Protein AF-A0A165D3A9-F1 (afdb_monomer_lite)

Organism: NCBI:txid1314785

Sequence (137 aa):
MSSSLLVLYESLFPLHVAQFFVRYATKKEYVGEQRYEIMRHPNVGRRLQHANGFLQAHDTIEQSFAACQHAMEVLMKISPNLYAEASKEEDLCVWTRKETDFAKTLRISERKTLEARVRGLFPRELRIPTDTQSRDG

Radius of gyration: 31.9 Å; chains: 1; bounding box: 77×73×49 Å

Structure (mmCIF, N/CA/C/O backbone):
data_AF-A0A165D3A9-F1
#
_entry.id   AF-A0A165D3A9-F1
#
loop_
_atom_site.group_PDB
_atom_site.id
_atom_site.type_symbol
_atom_site.label_atom_id
_atom_site.label_alt_id
_atom_site.label_comp_id
_atom_site.label_asym_id
_atom_site.label_entity_id
_atom_site.label_seq_id
_atom_site.pdbx_PDB_ins_code
_atom_site.Cartn_x
_atom_site.Cartn_y
_atom_site.Cartn_z
_atom_site.occupancy
_atom_site.B_iso_or_equiv
_atom_site.auth_seq_id
_atom_site.auth_comp_id
_atom_site.auth_asym_id
_atom_site.auth_atom_id
_atom_site.pdbx_PDB_model_num
ATOM 1 N N . MET A 1 1 ? 20.901 63.108 -0.842 1.00 39.66 1 MET A N 1
ATOM 2 C CA . MET A 1 1 ? 22.146 63.670 -0.285 1.00 39.66 1 MET A CA 1
ATOM 3 C C . MET A 1 1 ? 22.318 63.103 1.115 1.00 39.66 1 MET A C 1
ATOM 5 O O . MET A 1 1 ? 21.429 63.335 1.918 1.00 39.66 1 MET A O 1
ATOM 9 N N . SER A 1 2 ? 23.394 62.320 1.307 1.00 40.16 2 SER A N 1
ATOM 10 C CA . SER A 1 2 ? 24.091 61.964 2.571 1.00 40.16 2 SER A CA 1
ATOM 11 C C . SER A 1 2 ? 23.237 61.460 3.749 1.00 40.16 2 SER A C 1
ATOM 13 O O . SER A 1 2 ? 22.482 62.226 4.328 1.00 40.16 2 SER A O 1
ATOM 15 N N . SER A 1 3 ? 23.258 60.182 4.147 1.00 48.22 3 SER A N 1
ATOM 16 C CA . SER A 1 3 ? 24.390 59.390 4.680 1.00 48.22 3 SER A CA 1
ATOM 17 C C . SER A 1 3 ? 25.158 60.103 5.789 1.00 48.22 3 SER A C 1
ATOM 19 O O . SER A 1 3 ? 25.966 60.971 5.479 1.00 48.22 3 SER A O 1
ATOM 21 N N . SER A 1 4 ? 25.001 59.660 7.039 1.00 43.84 4 SER A N 1
ATOM 22 C CA . SER A 1 4 ? 26.030 59.841 8.069 1.00 43.84 4 SER A CA 1
ATOM 23 C C . SER A 1 4 ? 25.725 59.031 9.336 1.00 43.84 4 SER A C 1
ATOM 25 O O . SER A 1 4 ? 24.819 59.384 10.082 1.00 43.84 4 SER A O 1
ATOM 27 N N . LEU A 1 5 ? 26.592 58.037 9.580 1.00 43.81 5 LEU A N 1
ATOM 28 C CA . LEU A 1 5 ? 27.121 57.659 10.899 1.00 43.81 5 LEU A CA 1
ATOM 29 C C . LEU A 1 5 ? 26.161 56.834 11.787 1.00 43.81 5 LEU A C 1
ATOM 31 O O . LEU A 1 5 ? 25.294 57.375 12.453 1.00 43.81 5 LEU A O 1
ATOM 35 N N . LEU A 1 6 ? 26.215 55.496 11.826 1.00 45.00 6 LEU A N 1
ATOM 36 C CA . LEU A 1 6 ? 27.319 54.701 12.390 1.00 45.00 6 LEU A CA 1
ATOM 37 C C . LEU A 1 6 ? 28.214 55.504 13.334 1.00 45.00 6 LEU A C 1
ATOM 39 O O . LEU A 1 6 ? 28.961 56.356 12.867 1.00 45.00 6 LEU A O 1
ATOM 43 N N . VAL A 1 7 ? 28.187 55.134 14.615 1.00 36.38 7 VAL A N 1
ATOM 44 C CA . VAL A 1 7 ? 29.322 55.019 15.553 1.00 36.38 7 VAL A CA 1
ATOM 45 C C . VAL A 1 7 ? 28.816 55.306 16.973 1.00 36.38 7 VAL A C 1
ATOM 47 O O . VAL A 1 7 ? 27.979 56.180 17.175 1.00 36.38 7 VAL A O 1
ATOM 50 N N . LEU A 1 8 ? 29.393 54.570 17.930 1.00 38.44 8 LEU A N 1
ATOM 51 C CA . LEU A 1 8 ? 29.222 54.626 19.390 1.00 38.44 8 LEU A CA 1
ATOM 52 C C . LEU A 1 8 ? 28.026 53.798 19.889 1.00 38.44 8 LEU A C 1
ATOM 54 O O . LEU A 1 8 ? 26.899 54.017 19.481 1.00 38.44 8 LEU A O 1
ATOM 58 N N . TYR A 1 9 ? 28.152 52.837 20.795 1.00 39.50 9 TYR A N 1
ATOM 59 C CA . TYR A 1 9 ? 29.242 52.448 21.687 1.00 39.50 9 TYR A CA 1
ATOM 60 C C . TYR A 1 9 ? 28.765 51.094 22.251 1.00 39.50 9 TYR A C 1
ATOM 62 O O . TYR A 1 9 ? 27.643 50.983 22.736 1.00 39.50 9 TYR A O 1
ATOM 70 N N . GLU A 1 10 ? 29.460 49.987 22.007 1.00 37.50 10 GLU A N 1
ATOM 71 C CA . GLU A 1 10 ? 30.294 49.377 23.048 1.00 37.50 10 GLU A CA 1
ATOM 72 C C . GLU A 1 10 ? 29.872 49.745 24.477 1.00 37.50 10 GLU A C 1
ATOM 74 O O . GLU A 1 10 ? 30.043 50.880 24.900 1.00 37.50 10 GLU A O 1
ATOM 79 N N . SER A 1 11 ? 29.368 48.779 25.242 1.00 40.47 11 SER A N 1
ATOM 80 C CA . SER A 1 11 ? 29.838 48.473 26.605 1.00 40.47 11 SER A CA 1
ATOM 81 C C . SER A 1 11 ? 28.759 47.746 27.402 1.00 40.47 11 SER A C 1
ATOM 83 O O . SER A 1 11 ? 27.845 48.346 27.945 1.00 40.47 11 SER A O 1
ATOM 85 N N . LEU A 1 12 ? 28.912 46.430 27.517 1.00 43.53 12 LEU A N 1
ATOM 86 C CA . LEU A 1 12 ? 28.876 45.746 28.812 1.00 43.53 12 LEU A CA 1
ATOM 87 C C . LEU A 1 12 ? 29.464 44.340 28.613 1.00 43.53 12 LEU A C 1
ATOM 89 O O . LEU A 1 12 ? 28.782 43.351 28.378 1.00 43.53 12 LEU A O 1
ATOM 93 N N . PHE A 1 13 ? 30.799 44.353 28.599 1.00 39.97 13 PHE A N 1
ATOM 94 C CA . PHE A 1 13 ? 31.770 43.301 28.924 1.00 39.97 13 PHE A CA 1
ATOM 95 C C . PHE A 1 13 ? 31.319 42.309 30.039 1.00 39.97 13 PHE A C 1
ATOM 97 O O . PHE A 1 13 ? 30.358 42.592 30.748 1.00 39.97 13 PHE A O 1
ATOM 104 N N . PRO A 1 14 ? 32.162 41.345 30.470 1.00 52.03 14 PRO A N 1
ATOM 105 C CA . PRO A 1 14 ? 32.894 40.278 29.767 1.00 52.03 14 PRO A CA 1
ATOM 106 C C . PRO A 1 14 ? 32.862 38.960 30.604 1.00 52.03 14 PRO A C 1
ATOM 108 O O . PRO A 1 14 ? 32.174 38.896 31.615 1.00 52.03 14 PRO A O 1
ATOM 111 N N . LEU A 1 15 ? 33.644 37.938 30.217 1.00 42.28 15 LEU A N 1
ATOM 112 C CA . LEU A 1 15 ? 34.412 36.973 31.055 1.00 42.28 15 LEU A CA 1
ATOM 113 C C . LEU A 1 15 ? 34.484 35.609 30.326 1.00 42.28 15 LEU A C 1
ATOM 115 O O . LEU A 1 15 ? 33.582 34.790 30.407 1.00 42.28 15 LEU A O 1
ATOM 119 N N . HIS A 1 16 ? 35.406 35.425 29.381 1.00 39.75 16 HIS A N 1
ATOM 120 C CA . HIS A 1 16 ? 36.767 34.908 29.597 1.00 39.75 16 HIS A CA 1
ATOM 121 C C . HIS A 1 16 ? 36.834 33.436 30.061 1.00 39.75 16 HIS A C 1
ATOM 123 O O . HIS A 1 16 ? 37.013 33.161 31.239 1.00 39.75 16 HIS A O 1
ATOM 129 N N . VAL A 1 17 ? 36.804 32.507 29.099 1.00 43.62 17 VAL A N 1
ATOM 130 C CA . VAL A 1 17 ? 37.616 31.269 29.094 1.00 43.62 17 VAL A CA 1
ATOM 131 C C . VAL A 1 17 ? 37.984 31.032 27.620 1.00 43.62 17 VAL A C 1
ATOM 133 O O . VAL A 1 17 ? 37.175 30.557 26.837 1.00 43.62 17 VAL A O 1
ATOM 136 N N . ALA A 1 18 ? 39.004 31.696 27.082 1.00 41.41 18 ALA A N 1
ATOM 137 C CA . ALA A 1 18 ? 40.412 31.311 27.154 1.00 41.41 18 ALA A CA 1
ATOM 138 C C . ALA A 1 18 ? 40.682 29.858 26.705 1.00 41.41 18 ALA A C 1
ATOM 140 O O . ALA A 1 18 ? 40.404 28.919 27.438 1.00 41.41 18 ALA A O 1
ATOM 141 N N . GLN A 1 19 ? 41.361 29.761 25.550 1.00 43.53 19 GLN A N 1
ATOM 142 C CA . GLN A 1 19 ? 42.295 28.696 25.139 1.00 43.53 19 GLN A CA 1
ATOM 143 C C . GLN A 1 19 ? 41.622 27.388 24.663 1.00 43.53 19 GLN A C 1
ATOM 145 O O . GLN A 1 19 ? 40.923 26.721 25.405 1.00 43.53 19 GLN A O 1
ATOM 150 N N . PHE A 1 20 ? 41.763 26.970 23.400 1.00 40.25 20 PHE A N 1
ATOM 151 C CA . PHE A 1 20 ? 43.040 26.632 22.764 1.00 40.25 20 PHE A CA 1
ATOM 152 C C . PHE A 1 20 ? 43.146 27.069 21.288 1.00 40.25 20 PHE A C 1
ATOM 154 O O . PHE A 1 20 ? 42.394 26.642 20.417 1.00 40.25 20 PHE A O 1
ATOM 161 N N . PHE A 1 21 ? 44.169 27.887 21.046 1.00 35.84 21 PHE A N 1
ATOM 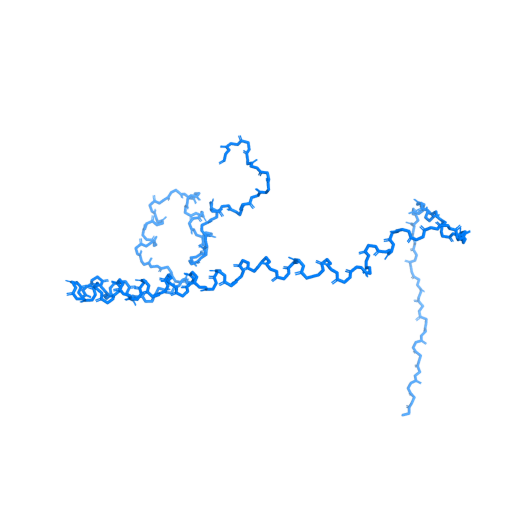162 C CA . PHE A 1 21 ? 44.895 28.142 19.799 1.00 35.84 21 PHE A CA 1
ATOM 163 C C . PHE A 1 21 ? 44.859 26.969 18.798 1.00 35.84 21 PHE A C 1
ATOM 165 O O . PHE A 1 21 ? 45.224 25.842 19.122 1.00 35.84 21 PHE A O 1
ATOM 172 N N . VAL A 1 22 ? 44.414 27.189 17.556 1.00 47.03 22 VAL A N 1
ATOM 173 C CA . VAL A 1 22 ? 45.272 27.626 16.433 1.00 47.03 22 VAL A CA 1
ATOM 174 C C . VAL A 1 22 ? 46.672 27.010 16.519 1.00 47.03 22 VAL A C 1
ATOM 176 O O . VAL A 1 22 ? 47.577 27.569 17.132 1.00 47.03 22 VAL A O 1
ATOM 179 N N . ARG A 1 23 ? 46.877 25.874 15.847 1.00 47.44 23 ARG A N 1
ATOM 180 C CA . ARG A 1 23 ? 48.219 25.415 15.475 1.00 47.44 23 ARG A CA 1
ATOM 181 C C . ARG A 1 23 ? 48.415 25.550 13.965 1.00 47.44 23 ARG A C 1
ATOM 183 O O . ARG A 1 23 ? 48.048 24.675 13.196 1.00 47.44 23 ARG A O 1
ATOM 190 N N . TYR A 1 24 ? 49.006 26.691 13.615 1.00 39.75 24 TYR A N 1
ATOM 191 C CA . TYR A 1 24 ? 49.981 26.909 12.543 1.00 39.75 24 TYR A CA 1
ATOM 192 C C . TYR A 1 24 ? 49.631 26.456 11.120 1.00 39.75 24 TYR A C 1
ATOM 194 O O . TYR A 1 24 ? 50.077 25.420 10.636 1.00 39.75 24 TYR A O 1
ATOM 202 N N . ALA A 1 25 ? 48.995 27.369 10.384 1.00 44.25 25 ALA A N 1
ATOM 203 C CA . ALA A 1 25 ? 49.313 27.570 8.978 1.00 44.25 25 ALA A CA 1
ATOM 204 C C . ALA A 1 25 ? 50.615 28.392 8.874 1.00 44.25 25 ALA A C 1
ATOM 206 O O . ALA A 1 25 ? 50.583 29.618 8.924 1.00 44.25 25 ALA A O 1
ATOM 207 N N . THR A 1 26 ? 51.765 27.728 8.729 1.00 39.78 26 THR A N 1
ATOM 208 C CA . THR A 1 26 ? 53.010 28.360 8.251 1.00 39.78 26 THR A CA 1
ATOM 209 C C . THR A 1 26 ? 53.759 27.412 7.312 1.00 39.78 26 THR A C 1
ATOM 211 O O . THR A 1 26 ? 54.350 26.431 7.752 1.00 39.78 26 THR A O 1
ATOM 214 N N . LYS A 1 27 ? 53.673 27.733 6.012 1.00 44.28 27 LYS A N 1
ATOM 215 C CA . LYS A 1 27 ? 54.529 27.381 4.859 1.00 44.28 27 LYS A CA 1
ATOM 216 C C . LYS A 1 27 ? 55.642 26.331 5.056 1.00 44.28 27 LYS A C 1
ATOM 218 O O . LYS A 1 27 ? 56.638 26.606 5.719 1.00 44.28 27 LYS A O 1
ATOM 223 N N . LYS A 1 28 ? 55.588 25.263 4.247 1.00 37.28 28 LYS A N 1
ATOM 224 C CA . LYS A 1 28 ? 56.735 24.792 3.446 1.00 37.28 28 LYS A CA 1
ATOM 225 C C . LYS A 1 28 ? 56.260 24.330 2.066 1.00 37.28 28 LYS A C 1
ATOM 227 O O . LYS A 1 28 ? 55.330 23.542 1.944 1.00 37.28 28 LYS A O 1
ATOM 232 N N . GLU A 1 29 ? 56.890 24.905 1.056 1.00 45.88 29 GLU A N 1
ATOM 233 C CA . GLU A 1 29 ? 56.788 24.590 -0.365 1.00 45.88 29 GLU A CA 1
ATOM 234 C C . GLU A 1 29 ? 57.384 23.208 -0.697 1.00 45.88 29 GLU A C 1
ATOM 236 O O . GLU A 1 29 ? 58.348 22.789 -0.062 1.00 45.88 29 GLU A O 1
ATOM 241 N N . TYR A 1 30 ? 56.805 22.579 -1.733 1.00 46.38 30 TYR A N 1
ATOM 242 C CA . TYR A 1 30 ? 57.275 21.441 -2.546 1.00 46.38 30 TYR A CA 1
ATOM 243 C C . TYR A 1 30 ? 57.604 20.107 -1.849 1.00 46.38 30 TYR A C 1
ATOM 245 O O . TYR A 1 30 ? 58.617 19.992 -1.179 1.00 46.38 30 TYR A O 1
ATOM 253 N N . VAL A 1 31 ? 56.790 19.069 -2.122 1.00 38.81 31 VAL A N 1
ATOM 254 C CA . VAL A 1 31 ? 57.161 17.805 -2.814 1.00 38.81 31 VAL A CA 1
ATOM 255 C C . VAL A 1 31 ? 55.871 16.998 -3.077 1.00 38.81 31 VAL A C 1
ATOM 257 O O . VAL A 1 31 ? 55.189 16.591 -2.142 1.00 38.81 31 VAL A O 1
ATOM 260 N N . GLY A 1 32 ? 55.564 16.732 -4.353 1.00 44.25 32 GLY A N 1
ATOM 261 C CA . GLY A 1 32 ? 54.746 15.588 -4.787 1.00 44.25 32 GLY A CA 1
ATOM 262 C C . GLY A 1 32 ? 53.222 15.722 -4.688 1.00 44.25 32 GLY A C 1
ATOM 263 O O . GLY A 1 32 ? 52.587 15.080 -3.853 1.00 44.25 32 GLY A O 1
ATOM 264 N N . GLU A 1 33 ? 52.605 16.467 -5.609 1.00 46.78 33 GLU A N 1
ATOM 265 C CA . GLU A 1 33 ? 51.154 16.427 -5.845 1.00 46.78 33 GLU A CA 1
ATOM 266 C C . GLU A 1 33 ? 50.695 15.094 -6.482 1.00 46.78 33 GLU A C 1
ATOM 268 O O . GLU A 1 33 ? 50.194 15.068 -7.594 1.00 46.78 33 GLU A O 1
ATOM 273 N N . GLN A 1 34 ? 50.783 13.964 -5.776 1.00 49.72 34 GLN A N 1
ATOM 274 C CA . GLN A 1 34 ? 50.029 12.759 -6.182 1.00 49.72 34 GLN A CA 1
ATOM 275 C C . GLN A 1 34 ? 48.551 12.842 -5.771 1.00 49.72 34 GLN A C 1
ATOM 277 O O . GLN A 1 34 ? 47.691 12.166 -6.329 1.00 49.72 34 GLN A O 1
ATOM 282 N N . ARG A 1 35 ? 48.225 13.698 -4.794 1.00 46.41 35 ARG A N 1
ATOM 283 C CA . ARG A 1 35 ? 46.861 13.826 -4.256 1.00 46.41 35 ARG A CA 1
ATOM 284 C C . ARG A 1 35 ? 45.913 14.632 -5.152 1.00 46.41 35 ARG A C 1
ATOM 286 O O . ARG A 1 35 ? 44.704 14.463 -5.029 1.00 46.41 35 ARG A O 1
ATOM 293 N N . TYR A 1 36 ? 46.438 15.454 -6.063 1.00 45.22 36 TYR A N 1
ATOM 294 C CA . TYR A 1 36 ? 45.631 16.265 -6.984 1.00 45.22 36 TYR A CA 1
ATOM 295 C C . TYR A 1 36 ? 45.498 15.652 -8.388 1.00 45.22 36 TYR A C 1
ATOM 297 O O . TYR A 1 36 ? 44.589 16.031 -9.127 1.00 45.22 36 TYR A O 1
ATOM 305 N N . GLU A 1 37 ? 46.313 14.651 -8.742 1.00 46.66 37 GLU A N 1
ATOM 306 C CA . GLU A 1 37 ? 46.175 13.928 -10.017 1.00 46.66 37 GLU A CA 1
ATOM 307 C C . GLU A 1 37 ? 44.891 13.087 -10.081 1.00 46.66 37 GLU A C 1
ATOM 309 O O . GLU A 1 37 ? 44.268 12.981 -11.138 1.00 46.66 37 GLU A O 1
ATOM 314 N N . ILE A 1 38 ? 44.418 12.577 -8.938 1.00 53.94 38 ILE A N 1
ATOM 315 C CA . ILE A 1 38 ? 43.178 11.786 -8.861 1.00 53.94 38 ILE A CA 1
ATOM 316 C C . ILE A 1 38 ? 41.952 12.632 -9.258 1.00 53.94 38 ILE A C 1
ATOM 318 O O . ILE A 1 38 ? 41.009 12.114 -9.855 1.00 53.94 38 ILE A O 1
ATOM 322 N N . MET A 1 39 ? 41.981 13.950 -9.013 1.00 51.38 39 MET A N 1
ATOM 323 C CA . MET A 1 39 ? 40.892 14.868 -9.380 1.00 51.38 39 MET A CA 1
ATOM 324 C C . MET A 1 39 ? 40.909 15.306 -10.854 1.00 51.38 39 MET A C 1
ATOM 326 O O . MET A 1 39 ? 39.934 15.893 -11.317 1.00 51.38 39 MET A O 1
ATOM 330 N N . ARG A 1 40 ? 41.973 15.016 -11.619 1.00 51.75 40 ARG A N 1
ATOM 331 C CA . ARG A 1 40 ? 42.096 15.388 -13.044 1.00 51.75 40 ARG A CA 1
ATOM 332 C C . ARG A 1 40 ? 41.985 14.209 -14.009 1.00 51.75 40 ARG A C 1
ATOM 334 O O . ARG A 1 40 ? 42.296 14.369 -15.185 1.00 51.75 40 ARG A O 1
ATOM 341 N N . HIS A 1 41 ? 41.521 13.037 -13.572 1.00 52.16 41 HIS A N 1
ATOM 342 C CA . HIS A 1 41 ? 41.290 11.928 -14.498 1.00 52.16 41 HIS A CA 1
ATOM 343 C C . HIS A 1 41 ? 39.912 12.062 -15.191 1.00 52.16 41 HIS A C 1
ATOM 345 O O . HIS A 1 41 ? 38.884 11.813 -14.557 1.00 52.16 41 HIS A O 1
ATOM 351 N N . PRO A 1 42 ? 39.835 12.341 -16.510 1.00 55.84 42 PRO A N 1
ATOM 352 C CA . PRO A 1 42 ? 38.568 12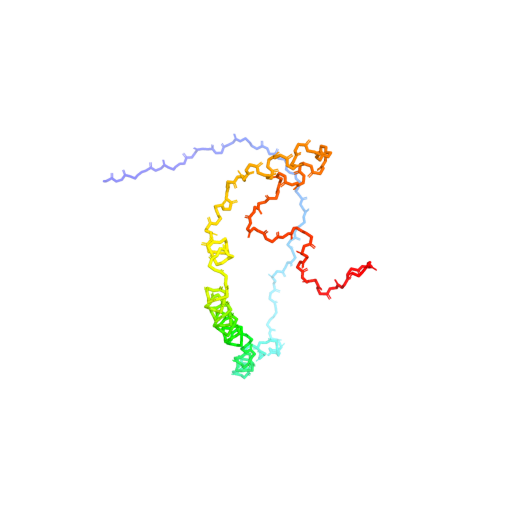.500 -17.250 1.00 55.84 42 PRO A CA 1
ATOM 353 C C . PRO A 1 42 ? 37.769 11.190 -17.420 1.00 55.84 42 PRO A C 1
ATOM 355 O O . PRO A 1 42 ? 36.739 11.148 -18.095 1.00 55.84 42 PRO A O 1
ATOM 358 N N . ASN A 1 43 ? 38.249 10.095 -16.828 1.00 51.81 43 ASN A N 1
ATOM 359 C CA . ASN A 1 43 ? 37.703 8.751 -16.996 1.00 51.81 43 ASN A CA 1
ATOM 360 C C . ASN A 1 43 ? 36.926 8.252 -15.767 1.00 51.81 43 ASN A C 1
ATOM 362 O O . ASN A 1 43 ? 36.214 7.257 -15.883 1.00 51.81 43 ASN A O 1
ATOM 366 N N . VAL A 1 44 ? 37.002 8.940 -14.617 1.00 55.34 44 VAL A N 1
ATOM 367 C CA . VAL A 1 44 ? 36.225 8.559 -13.419 1.00 55.34 44 VAL A CA 1
ATOM 368 C C . VAL A 1 44 ? 34.757 8.978 -13.564 1.00 55.34 44 VAL A C 1
ATOM 370 O O . VAL A 1 44 ? 33.859 8.213 -13.228 1.00 55.34 44 VAL A O 1
ATOM 373 N N . GLY A 1 45 ? 34.497 10.138 -14.181 1.00 51.22 45 GLY A N 1
ATOM 374 C CA . GLY A 1 45 ? 33.136 10.632 -14.427 1.00 51.22 45 GLY A CA 1
ATOM 375 C C . GLY A 1 45 ? 32.340 9.815 -15.453 1.00 51.22 45 GLY A C 1
ATOM 376 O O . GLY A 1 45 ? 31.126 9.704 -15.329 1.00 51.22 45 GLY A O 1
ATOM 377 N N . ARG A 1 46 ? 33.006 9.180 -16.432 1.00 51.66 46 ARG A N 1
ATOM 378 C CA . ARG A 1 46 ? 32.333 8.379 -17.475 1.00 51.66 46 ARG A CA 1
ATOM 379 C C . ARG A 1 46 ? 31.866 7.002 -16.998 1.00 51.66 46 ARG A C 1
ATOM 381 O O . ARG A 1 46 ? 30.837 6.530 -17.464 1.00 51.66 46 ARG A O 1
ATOM 388 N N . ARG A 1 47 ? 32.557 6.363 -16.043 1.00 49.25 47 ARG A N 1
ATOM 389 C CA . ARG A 1 47 ? 32.097 5.077 -15.473 1.00 49.25 47 ARG A CA 1
ATOM 390 C C . ARG A 1 47 ? 30.858 5.221 -14.589 1.00 49.25 47 ARG A C 1
ATOM 392 O O . ARG A 1 47 ? 30.083 4.278 -14.498 1.00 49.25 47 ARG A O 1
ATOM 399 N N . LEU A 1 48 ? 30.643 6.393 -13.992 1.00 53.88 48 LEU A N 1
ATOM 400 C CA . LEU A 1 48 ? 29.460 6.670 -13.172 1.00 53.88 48 LEU A CA 1
ATOM 401 C C . LEU A 1 48 ? 28.192 6.907 -14.010 1.00 53.88 48 LEU A C 1
ATOM 403 O O . LEU A 1 48 ? 27.094 6.687 -13.515 1.00 53.88 48 LEU A O 1
ATOM 407 N N . GLN A 1 49 ? 28.328 7.281 -15.287 1.00 53.62 49 GLN A N 1
ATOM 408 C CA . GLN A 1 49 ? 27.189 7.539 -16.182 1.00 53.62 49 GLN A CA 1
ATOM 409 C C . GLN A 1 49 ? 26.474 6.268 -16.665 1.00 53.62 49 GLN A C 1
ATOM 411 O O . GLN A 1 49 ? 25.371 6.361 -17.189 1.00 53.62 49 GLN A O 1
ATOM 416 N N . HIS A 1 50 ? 27.076 5.085 -16.500 1.00 49.72 50 HIS A N 1
ATOM 417 C CA . HIS A 1 50 ? 26.457 3.809 -16.880 1.00 49.72 50 HIS A CA 1
ATOM 418 C C . HIS A 1 50 ? 25.728 3.114 -15.723 1.00 49.72 50 HIS A C 1
ATOM 420 O O . HIS A 1 50 ? 25.008 2.147 -15.956 1.00 49.72 50 HIS A O 1
ATOM 426 N N . ALA A 1 51 ? 25.843 3.619 -14.492 1.00 52.44 51 ALA A N 1
ATOM 427 C CA . ALA A 1 51 ? 25.082 3.132 -13.342 1.00 52.44 51 ALA A CA 1
ATOM 428 C C . ALA A 1 51 ? 23.666 3.747 -13.305 1.00 52.44 51 ALA A C 1
ATOM 430 O O . ALA A 1 51 ? 23.191 4.195 -12.263 1.00 52.44 51 ALA A O 1
ATOM 431 N N . ASN A 1 52 ? 22.992 3.805 -14.458 1.00 55.47 52 ASN A N 1
ATOM 432 C CA . ASN A 1 52 ? 21.662 4.398 -14.607 1.00 55.47 52 ASN A CA 1
ATOM 433 C C . ASN A 1 52 ? 20.569 3.457 -14.073 1.00 55.47 52 ASN A C 1
ATOM 435 O O . ASN A 1 52 ? 19.705 3.006 -14.821 1.00 55.47 52 ASN A O 1
ATOM 439 N N . GLY A 1 53 ? 20.564 3.192 -12.765 1.00 59.72 53 GLY A N 1
ATOM 440 C CA . GLY A 1 53 ? 19.411 2.571 -12.096 1.00 59.72 53 GLY A CA 1
ATOM 441 C C . GLY A 1 53 ? 18.137 3.422 -12.220 1.00 59.72 53 GLY A C 1
ATOM 442 O O . GLY A 1 53 ? 17.031 2.899 -12.164 1.00 59.72 53 GLY A O 1
ATOM 443 N N . PHE A 1 54 ? 18.285 4.727 -12.471 1.00 56.22 54 PHE A N 1
ATOM 444 C CA . PHE A 1 54 ? 17.175 5.667 -12.647 1.00 56.22 54 PHE A CA 1
ATOM 445 C C . PHE A 1 54 ? 16.336 5.416 -13.911 1.00 56.22 54 PHE A C 1
ATOM 447 O O . PHE A 1 54 ? 15.125 5.603 -13.872 1.00 56.22 54 PHE A O 1
ATOM 454 N N . LEU A 1 55 ? 16.953 4.971 -15.015 1.00 59.59 55 LEU A N 1
ATOM 455 C CA . LEU A 1 55 ? 16.224 4.656 -16.253 1.00 59.59 55 LEU A CA 1
ATOM 456 C C . LEU A 1 55 ? 15.410 3.361 -16.090 1.00 59.59 55 LEU A C 1
ATOM 458 O O . LEU A 1 55 ? 14.231 3.341 -16.416 1.00 59.59 55 LEU A O 1
ATOM 462 N N . GLN A 1 56 ? 15.987 2.331 -15.456 1.00 62.25 56 GLN A N 1
ATOM 463 C CA . GLN A 1 56 ? 15.256 1.099 -15.120 1.00 62.25 56 GLN A CA 1
ATOM 464 C C . GLN A 1 56 ? 14.092 1.354 -14.148 1.00 62.25 56 GLN A C 1
ATOM 466 O O . GLN A 1 56 ? 13.037 0.730 -14.252 1.00 62.25 56 GLN A O 1
ATOM 471 N N . ALA A 1 57 ? 14.253 2.287 -13.206 1.00 67.00 57 ALA A N 1
ATOM 472 C CA . ALA A 1 57 ? 13.171 2.683 -12.309 1.00 67.00 57 ALA A CA 1
ATOM 473 C C . ALA A 1 57 ? 11.998 3.329 -13.069 1.00 67.00 57 ALA A C 1
ATOM 475 O O . ALA A 1 57 ? 10.847 3.060 -12.748 1.00 67.00 57 ALA A O 1
ATOM 476 N N . HIS A 1 58 ? 12.267 4.136 -14.098 1.00 69.06 58 HIS A N 1
ATOM 477 C CA . HIS A 1 58 ? 11.209 4.746 -14.904 1.00 69.06 58 HIS A CA 1
ATOM 478 C C . HIS A 1 58 ? 10.433 3.697 -15.713 1.00 69.06 58 HIS A C 1
ATOM 480 O O . HIS A 1 58 ? 9.207 3.649 -15.636 1.00 69.06 58 HIS A O 1
ATOM 486 N N . ASP A 1 59 ? 11.144 2.795 -16.396 1.00 73.44 59 ASP A N 1
ATOM 487 C CA . ASP A 1 59 ? 10.529 1.729 -17.198 1.00 73.44 59 ASP A CA 1
ATOM 488 C C . ASP A 1 59 ? 9.661 0.794 -16.334 1.00 73.44 59 ASP A C 1
ATOM 490 O O . ASP A 1 59 ? 8.570 0.378 -16.730 1.00 73.44 59 ASP A O 1
ATOM 494 N N . THR A 1 60 ? 10.110 0.490 -15.111 1.00 84.19 60 THR A N 1
ATOM 495 C CA . THR A 1 60 ? 9.334 -0.339 -14.172 1.00 84.19 60 THR A CA 1
ATOM 496 C C . THR A 1 60 ? 8.089 0.376 -13.648 1.00 84.19 60 THR A C 1
ATOM 498 O O . THR A 1 60 ? 7.054 -0.272 -13.471 1.00 84.19 60 THR A O 1
ATOM 501 N N . ILE A 1 61 ? 8.139 1.698 -13.451 1.00 89.12 61 ILE A N 1
ATOM 502 C CA . ILE A 1 61 ? 6.960 2.495 -13.085 1.00 89.12 61 ILE A CA 1
ATOM 503 C C . ILE A 1 61 ? 5.932 2.452 -14.215 1.00 89.12 61 ILE A C 1
ATOM 505 O O . ILE A 1 61 ? 4.773 2.122 -13.958 1.00 89.12 61 ILE A O 1
ATOM 509 N N . GLU A 1 62 ? 6.344 2.707 -15.456 1.00 90.06 62 GLU A N 1
ATOM 510 C CA . GLU A 1 62 ? 5.448 2.651 -16.617 1.00 90.06 62 GLU A CA 1
ATOM 511 C C . GLU A 1 62 ? 4.811 1.268 -16.778 1.00 90.06 62 GLU A C 1
ATOM 513 O O . GLU A 1 62 ? 3.594 1.153 -16.944 1.00 90.06 62 GLU A O 1
ATOM 518 N N . GLN A 1 63 ? 5.608 0.205 -16.647 1.00 92.81 63 GLN A N 1
ATOM 519 C CA . GLN A 1 63 ? 5.109 -1.164 -16.727 1.00 92.81 63 GLN A CA 1
ATOM 520 C C . GLN A 1 63 ? 4.115 -1.480 -15.600 1.00 92.81 63 GLN A C 1
ATOM 522 O O . GLN A 1 63 ? 3.073 -2.092 -15.847 1.00 92.81 63 GLN A O 1
ATOM 527 N N . SER A 1 64 ? 4.409 -1.051 -14.369 1.00 92.44 64 SER A N 1
ATOM 528 C CA . SER A 1 64 ? 3.508 -1.244 -13.228 1.00 92.44 64 SER A CA 1
ATOM 529 C C . SER A 1 64 ? 2.184 -0.502 -13.420 1.00 92.44 64 SER A C 1
ATOM 531 O O . SER A 1 64 ? 1.117 -1.045 -13.133 1.00 92.44 64 SER A O 1
ATOM 533 N N . PHE A 1 65 ? 2.236 0.701 -13.992 1.00 95.12 65 PHE A N 1
ATOM 534 C CA . PHE A 1 65 ? 1.059 1.499 -14.292 1.00 95.12 65 PHE A CA 1
ATOM 535 C C . PHE A 1 65 ? 0.202 0.853 -15.384 1.00 95.12 65 PHE A C 1
ATOM 537 O O . PHE A 1 65 ? -1.004 0.698 -15.196 1.00 95.12 65 PHE A O 1
ATOM 544 N N . ALA A 1 66 ? 0.817 0.391 -16.476 1.00 95.12 66 ALA A N 1
ATOM 545 C CA . ALA A 1 66 ? 0.118 -0.323 -17.544 1.00 95.12 66 ALA A CA 1
ATOM 546 C C . ALA A 1 66 ? -0.565 -1.604 -17.027 1.00 95.12 66 ALA A C 1
ATOM 548 O O . ALA A 1 66 ? -1.718 -1.884 -17.365 1.00 95.12 66 ALA A O 1
ATOM 549 N N . ALA A 1 67 ? 0.109 -2.356 -16.150 1.00 95.56 67 ALA A N 1
ATOM 550 C CA . ALA A 1 67 ? -0.472 -3.532 -15.509 1.00 95.56 67 ALA A CA 1
ATOM 551 C C . ALA A 1 67 ? -1.676 -3.170 -14.617 1.00 95.56 67 ALA A C 1
ATOM 553 O O . ALA A 1 67 ? -2.710 -3.839 -14.687 1.00 95.56 67 ALA A O 1
ATOM 554 N N . CYS A 1 68 ? -1.581 -2.092 -13.829 1.00 94.06 68 CYS A N 1
ATOM 555 C CA . CYS A 1 68 ? -2.691 -1.584 -13.018 1.00 94.06 68 CYS A CA 1
ATOM 556 C C . CYS A 1 68 ? -3.892 -1.154 -13.874 1.00 94.06 68 CYS A C 1
ATOM 558 O O . CYS A 1 68 ? -5.028 -1.495 -13.543 1.00 94.06 68 CYS A O 1
ATOM 560 N N . GLN A 1 69 ? -3.660 -0.455 -14.988 1.00 95.88 69 GLN A N 1
ATOM 561 C CA . GLN A 1 69 ? -4.725 -0.053 -15.913 1.00 95.88 69 GLN A CA 1
ATOM 562 C C . GLN A 1 69 ? -5.462 -1.264 -16.485 1.00 95.88 69 GLN A C 1
ATOM 564 O O . GLN A 1 69 ? -6.691 -1.324 -16.429 1.00 95.88 69 GLN A O 1
ATOM 569 N N . HIS A 1 70 ? -4.712 -2.254 -16.975 1.00 97.00 70 HIS A N 1
ATOM 570 C CA . HIS A 1 70 ? -5.288 -3.484 -17.507 1.00 97.00 70 HIS A CA 1
ATOM 571 C C . HIS A 1 70 ? -6.097 -4.238 -16.440 1.00 97.00 70 HIS A C 1
ATOM 573 O O . HIS A 1 70 ? -7.216 -4.677 -16.701 1.00 97.00 70 HIS A O 1
ATOM 579 N N . ALA A 1 71 ? -5.574 -4.350 -15.215 1.00 96.19 71 ALA A N 1
ATOM 580 C CA . ALA A 1 71 ? -6.296 -4.975 -14.109 1.00 96.19 71 ALA A CA 1
ATOM 581 C C . ALA A 1 71 ? -7.626 -4.260 -13.812 1.00 96.19 71 ALA A C 1
ATOM 583 O O . ALA A 1 71 ? -8.645 -4.920 -13.603 1.00 96.19 71 ALA A O 1
ATOM 584 N N . MET A 1 72 ? -7.640 -2.926 -13.849 1.00 96.19 72 MET A N 1
ATOM 585 C CA . MET A 1 72 ? -8.846 -2.137 -13.610 1.00 96.19 72 MET A CA 1
ATOM 586 C C . MET A 1 72 ? -9.871 -2.267 -14.752 1.00 96.19 72 MET A C 1
ATOM 588 O O . MET A 1 72 ? -11.072 -2.354 -14.495 1.00 96.19 72 MET A O 1
ATOM 592 N N . GLU A 1 73 ? -9.416 -2.364 -16.007 1.00 96.25 73 GLU A N 1
ATOM 593 C CA . GLU A 1 73 ? -10.278 -2.648 -17.165 1.00 96.25 73 GLU A CA 1
ATOM 594 C C . GLU A 1 73 ? -10.933 -4.034 -17.057 1.00 96.25 73 GLU A C 1
ATOM 596 O O . GLU A 1 73 ? -12.131 -4.195 -17.305 1.00 96.25 73 GLU A O 1
ATOM 601 N N . VAL A 1 74 ? -10.161 -5.046 -16.650 1.00 96.69 74 VAL A N 1
ATOM 602 C CA . VAL A 1 74 ? -10.675 -6.400 -16.407 1.00 96.69 74 VAL A CA 1
ATOM 603 C C . VAL A 1 74 ? -11.687 -6.394 -15.260 1.00 96.69 74 VAL A C 1
ATOM 605 O O . VAL A 1 74 ? -12.757 -6.992 -15.391 1.00 96.69 74 VAL A O 1
ATOM 608 N N . LEU A 1 75 ? -11.401 -5.679 -14.168 1.00 95.56 75 LEU A N 1
ATOM 609 C CA . LEU A 1 75 ? -12.315 -5.554 -13.031 1.00 95.56 75 LEU A CA 1
ATOM 610 C C . LEU A 1 75 ? -13.650 -4.921 -13.445 1.00 95.56 75 LEU A C 1
ATOM 612 O O . LEU A 1 75 ? -14.70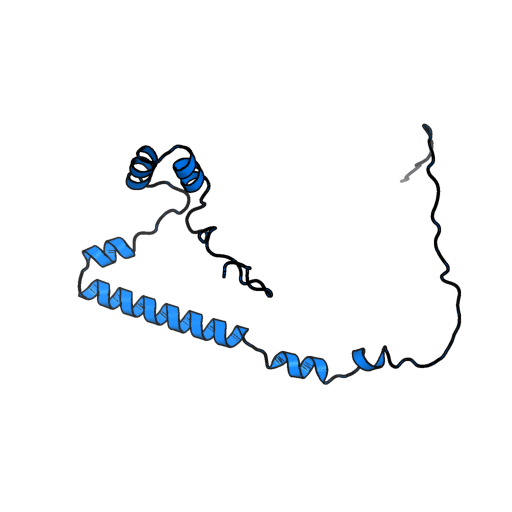2 -5.414 -13.047 1.00 95.56 75 LEU A O 1
ATOM 616 N N . MET A 1 76 ? -13.621 -3.900 -14.306 1.00 94.38 76 MET A N 1
ATOM 617 C CA . MET A 1 76 ? -14.826 -3.262 -14.848 1.00 94.38 76 MET A CA 1
ATOM 618 C C . MET A 1 76 ? -15.718 -4.251 -15.616 1.00 94.38 76 MET A C 1
ATOM 620 O O . MET A 1 76 ? -16.942 -4.191 -15.497 1.00 94.38 76 MET A O 1
ATOM 624 N N . LYS A 1 77 ? -15.120 -5.178 -16.379 1.00 96.19 77 LYS A N 1
ATOM 625 C CA . LYS A 1 77 ? -15.853 -6.202 -17.145 1.00 96.19 77 LYS A CA 1
ATOM 626 C C . LYS A 1 77 ? -16.455 -7.287 -16.249 1.00 96.19 77 LYS A C 1
ATOM 628 O O . LYS A 1 77 ? -17.541 -7.776 -16.544 1.00 96.19 77 LYS A O 1
ATOM 633 N N . ILE A 1 78 ? -15.752 -7.679 -15.184 1.00 97.19 78 ILE A N 1
ATOM 634 C CA . ILE A 1 78 ? -16.181 -8.763 -14.287 1.00 97.19 78 ILE A CA 1
ATOM 635 C C . ILE A 1 78 ? -17.208 -8.264 -13.266 1.00 97.19 78 ILE A C 1
ATOM 637 O O . ILE A 1 78 ? -18.232 -8.910 -13.049 1.00 97.19 78 ILE A O 1
ATOM 641 N N . SER A 1 79 ? -16.925 -7.143 -12.600 1.00 95.31 79 SER A N 1
ATOM 642 C CA . SER A 1 79 ? -17.701 -6.673 -11.454 1.00 95.31 79 SER A CA 1
ATOM 643 C C . SER A 1 79 ? -17.709 -5.138 -11.356 1.00 95.31 79 SER A C 1
ATOM 645 O O . SER A 1 79 ? -16.841 -4.530 -10.721 1.00 95.31 79 SER A O 1
ATOM 647 N N . PRO A 1 80 ? -18.751 -4.474 -11.893 1.00 93.19 80 PRO A N 1
ATOM 648 C CA . PRO A 1 80 ? -18.832 -3.012 -11.875 1.00 93.19 80 PRO A CA 1
ATOM 649 C C . PRO A 1 80 ? -18.897 -2.438 -10.451 1.00 93.19 80 PRO A C 1
ATOM 651 O O . PRO A 1 80 ? -18.403 -1.341 -10.207 1.00 93.19 80 PRO A O 1
ATOM 654 N N . ASN A 1 81 ? -19.439 -3.191 -9.487 1.00 94.94 81 ASN A N 1
ATOM 655 C CA . ASN A 1 81 ? -19.500 -2.769 -8.085 1.00 94.94 81 ASN A CA 1
ATOM 656 C C . ASN A 1 81 ? -18.107 -2.672 -7.437 1.00 94.94 81 ASN A C 1
ATOM 658 O O . ASN A 1 81 ? -17.847 -1.719 -6.707 1.00 94.94 81 ASN A O 1
ATOM 662 N N . LEU A 1 82 ? -17.213 -3.631 -7.714 1.00 93.75 82 LEU A N 1
ATOM 663 C CA . LEU A 1 82 ? -15.845 -3.612 -7.181 1.00 93.75 82 LEU A CA 1
ATOM 664 C C . LEU A 1 82 ? -14.999 -2.553 -7.884 1.00 93.75 82 LEU A C 1
ATOM 666 O O . LEU A 1 82 ? -14.217 -1.874 -7.229 1.00 93.75 82 LEU A O 1
ATOM 670 N N . TYR A 1 83 ? -15.203 -2.355 -9.188 1.00 93.38 83 TYR A N 1
ATOM 671 C CA . TYR A 1 83 ? -14.595 -1.243 -9.917 1.00 93.38 83 TYR A CA 1
ATOM 672 C C . TYR A 1 83 ? -14.991 0.113 -9.315 1.00 93.38 83 TYR A C 1
ATOM 674 O O . TYR A 1 83 ? -14.131 0.959 -9.071 1.00 93.38 83 TYR A O 1
ATOM 682 N N . ALA A 1 84 ? -16.280 0.304 -9.016 1.00 92.19 84 ALA A N 1
ATOM 683 C CA . ALA A 1 84 ? -16.779 1.526 -8.394 1.00 92.19 84 ALA A CA 1
ATOM 684 C C . ALA A 1 84 ? -16.231 1.739 -6.976 1.00 92.19 84 ALA A C 1
ATOM 686 O O . ALA A 1 84 ? -16.129 2.877 -6.536 1.00 92.19 84 ALA A O 1
ATOM 687 N N . GLU A 1 85 ? -15.891 0.673 -6.247 1.00 91.44 85 GLU A N 1
ATOM 688 C CA . GLU A 1 85 ? -15.237 0.772 -4.941 1.00 91.44 85 GLU A CA 1
ATOM 689 C C . GLU A 1 85 ? -13.743 1.076 -5.055 1.00 91.44 85 GLU A C 1
ATOM 691 O O . GLU A 1 85 ? -13.267 1.978 -4.374 1.00 91.44 85 GLU A O 1
ATOM 696 N N . ALA A 1 86 ? -13.032 0.387 -5.947 1.00 89.94 86 ALA A N 1
ATOM 697 C CA . ALA A 1 86 ? -11.605 0.589 -6.182 1.00 89.94 86 ALA A CA 1
ATOM 698 C C . ALA A 1 86 ? -11.284 1.967 -6.787 1.00 89.94 86 ALA A C 1
ATOM 700 O O . ALA A 1 86 ? -10.200 2.495 -6.568 1.00 89.94 86 ALA A O 1
ATOM 701 N N . SER A 1 87 ? -12.227 2.552 -7.530 1.00 91.88 87 SER A N 1
ATOM 702 C CA . SER A 1 87 ? -12.081 3.878 -8.145 1.00 91.88 87 SER A CA 1
ATOM 703 C C . SER A 1 87 ? -12.448 5.032 -7.207 1.00 91.88 87 SER A C 1
ATOM 705 O O . SER A 1 87 ? -12.444 6.184 -7.638 1.00 91.88 87 SER A O 1
ATOM 707 N N . LYS A 1 88 ? -12.814 4.762 -5.946 1.00 89.00 88 LYS A N 1
ATOM 708 C CA . LYS A 1 88 ? -13.102 5.828 -4.980 1.00 89.00 88 LYS A CA 1
ATOM 709 C C . LYS A 1 88 ? -11.818 6.580 -4.665 1.00 89.00 88 LYS A C 1
ATOM 711 O O . LYS A 1 88 ? -10.856 5.997 -4.178 1.00 89.00 88 LYS A O 1
ATOM 716 N N . GLU A 1 89 ? -11.833 7.883 -4.907 1.00 82.25 89 GLU A N 1
ATOM 717 C CA . GLU A 1 89 ? -10.787 8.770 -4.421 1.00 82.25 89 GLU A CA 1
ATOM 718 C C . GLU A 1 89 ? -10.944 8.909 -2.902 1.00 82.25 89 GLU A C 1
ATOM 720 O O . GLU A 1 89 ? -11.962 9.396 -2.403 1.00 82.25 89 GLU A O 1
ATOM 725 N N . GLU A 1 90 ? -9.973 8.387 -2.156 1.00 76.44 90 GLU A N 1
ATOM 726 C CA . GLU A 1 90 ? -9.957 8.496 -0.703 1.00 76.44 90 GLU A CA 1
ATOM 727 C C . GLU A 1 90 ? -9.200 9.758 -0.289 1.00 76.44 90 GLU A C 1
ATOM 729 O O . GLU A 1 90 ? -7.984 9.859 -0.457 1.00 76.44 90 GLU A O 1
ATOM 734 N N . ASP A 1 91 ? -9.921 10.709 0.310 1.00 77.44 91 ASP A N 1
ATOM 735 C CA . ASP A 1 91 ? -9.313 11.871 0.952 1.00 77.44 91 ASP A CA 1
ATOM 736 C C . ASP A 1 91 ? -8.457 11.425 2.142 1.00 77.44 91 ASP A C 1
ATOM 738 O O . ASP A 1 91 ? -8.946 11.145 3.240 1.00 77.44 91 ASP A O 1
ATOM 742 N N . LEU A 1 92 ? -7.141 11.416 1.939 1.00 75.19 92 LEU A N 1
ATOM 743 C CA . LEU A 1 92 ? -6.157 10.933 2.911 1.00 75.19 92 LEU A CA 1
ATOM 744 C C . LEU A 1 92 ? -6.164 11.728 4.231 1.00 75.19 92 LEU A C 1
ATOM 746 O O . LEU A 1 92 ? -5.702 11.241 5.262 1.00 75.19 92 LEU A O 1
ATOM 750 N N . CYS A 1 93 ? -6.697 12.950 4.228 1.00 69.81 93 CYS A N 1
ATOM 751 C CA . CYS A 1 93 ? -6.784 13.787 5.422 1.00 69.81 93 CYS A CA 1
ATOM 752 C C . CYS A 1 93 ? -8.048 13.539 6.265 1.00 69.81 93 CYS A C 1
ATOM 754 O O . CYS A 1 93 ? -8.074 13.944 7.429 1.00 69.81 93 CYS A O 1
ATOM 756 N N . VAL A 1 94 ? -9.087 12.887 5.724 1.00 81.75 94 VAL A N 1
ATOM 757 C CA . VAL A 1 94 ? -10.388 12.735 6.395 1.00 81.75 94 VAL A CA 1
ATOM 758 C C . VAL A 1 94 ? -10.557 11.318 6.933 1.00 81.75 94 VAL A C 1
ATOM 760 O O . VAL A 1 94 ? -10.292 10.325 6.263 1.00 81.75 94 VAL A O 1
ATOM 763 N N . TRP A 1 95 ? -11.025 11.210 8.175 1.00 77.81 95 TRP A N 1
ATOM 764 C CA . TRP A 1 95 ? -11.309 9.914 8.781 1.00 77.81 95 TRP A CA 1
ATOM 765 C C . TRP A 1 95 ? -12.671 9.399 8.344 1.00 77.81 95 TRP A C 1
ATOM 767 O O . TRP A 1 95 ? -13.689 10.076 8.512 1.00 77.81 95 TRP A O 1
ATOM 777 N N . THR A 1 96 ? -12.711 8.167 7.838 1.00 83.75 96 THR A N 1
ATOM 778 C CA . THR A 1 96 ? -13.991 7.534 7.536 1.00 83.75 96 THR A CA 1
ATOM 779 C C . THR A 1 96 ? -14.688 7.122 8.831 1.00 83.75 96 THR A C 1
ATOM 781 O O . THR A 1 96 ? -14.062 6.812 9.850 1.00 83.75 96 THR A O 1
ATOM 784 N N . ARG A 1 97 ? -16.023 7.073 8.788 1.00 84.50 97 ARG A N 1
ATOM 785 C CA . ARG A 1 97 ? -16.849 6.700 9.948 1.00 84.50 97 ARG A CA 1
ATOM 786 C C . ARG A 1 97 ? -16.474 5.321 10.502 1.00 84.50 97 ARG A C 1
ATOM 788 O O . ARG A 1 97 ? -16.331 5.157 11.709 1.00 84.50 97 ARG A O 1
ATOM 795 N N . LYS A 1 98 ? -16.209 4.361 9.611 1.00 86.00 98 LYS A N 1
ATOM 796 C CA . LYS A 1 98 ? -15.820 2.993 9.984 1.00 86.00 98 LYS A CA 1
ATOM 797 C C . LYS A 1 98 ? -14.548 2.970 10.830 1.00 86.00 98 LYS A C 1
ATOM 799 O O . LYS A 1 98 ? -14.473 2.245 11.816 1.00 86.00 98 LYS A O 1
ATOM 804 N N . GLU A 1 99 ? -13.565 3.793 10.487 1.00 83.75 99 GLU A N 1
ATOM 805 C CA . GLU A 1 99 ? -12.304 3.839 11.229 1.00 83.75 99 GLU A CA 1
ATOM 806 C C . GLU A 1 99 ? -12.442 4.609 12.537 1.00 83.75 99 GLU A C 1
ATOM 808 O O . GLU A 1 99 ? -11.824 4.225 13.527 1.00 83.75 99 GLU A O 1
ATOM 813 N N . THR A 1 100 ? -13.289 5.646 12.586 1.00 87.31 100 THR A N 1
ATOM 814 C CA . THR A 1 100 ? -13.612 6.294 13.865 1.00 87.31 100 THR A CA 1
ATOM 815 C C . THR A 1 100 ? -14.289 5.329 14.833 1.00 87.31 100 THR A C 1
ATOM 817 O O . THR A 1 100 ? -14.031 5.394 16.032 1.00 87.31 100 THR A O 1
ATOM 820 N N . ASP A 1 101 ? -15.122 4.414 14.335 1.00 91.81 101 ASP A N 1
ATOM 821 C CA . ASP A 1 101 ? -15.777 3.407 15.167 1.00 91.81 101 ASP A CA 1
ATOM 822 C C . ASP A 1 101 ? -14.803 2.308 15.597 1.00 91.81 101 ASP A C 1
ATOM 824 O O . ASP A 1 101 ? -14.787 1.933 16.769 1.00 91.81 101 ASP A O 1
ATOM 828 N N . PHE A 1 102 ? -13.908 1.877 14.705 1.00 88.00 102 PHE A N 1
ATOM 829 C CA . PHE A 1 102 ? -12.824 0.961 15.060 1.00 88.00 102 PHE A CA 1
ATOM 830 C C . PHE A 1 102 ? -11.905 1.553 16.139 1.00 88.00 102 PHE A C 1
ATOM 832 O O . PHE A 1 102 ? -11.616 0.897 17.138 1.00 88.00 102 PHE A O 1
ATOM 839 N N . ALA A 1 103 ? -11.520 2.825 16.008 1.00 87.19 103 ALA A N 1
ATOM 840 C CA . ALA A 1 103 ? -10.663 3.512 16.973 1.00 87.19 103 ALA A CA 1
ATOM 841 C C . ALA A 1 103 ? -11.266 3.582 18.388 1.00 87.19 103 ALA A C 1
ATOM 843 O O . ALA A 1 103 ? -10.520 3.616 19.366 1.00 87.19 103 ALA A O 1
ATOM 844 N N . LYS A 1 104 ? -12.600 3.566 18.521 1.00 91.56 104 LYS A N 1
ATOM 845 C CA . LYS A 1 104 ? -13.277 3.518 19.830 1.00 91.56 104 LYS A CA 1
ATOM 846 C C . LYS A 1 104 ? -13.119 2.166 20.529 1.00 91.56 104 LYS A C 1
ATOM 848 O O . LYS A 1 104 ? -13.228 2.119 21.749 1.00 91.56 104 LYS A O 1
ATOM 853 N N . THR A 1 105 ? -12.878 1.090 19.779 1.00 94.12 105 THR A N 1
ATOM 854 C CA . THR A 1 105 ? -12.708 -0.263 20.340 1.00 94.12 105 THR A CA 1
ATOM 855 C C . THR A 1 105 ? -11.298 -0.524 20.871 1.00 94.12 105 THR A C 1
ATOM 857 O O . THR A 1 105 ? -11.106 -1.415 21.697 1.00 94.12 105 THR A O 1
ATOM 860 N N . LEU A 1 106 ? -10.316 0.262 20.420 1.00 91.94 106 LEU A N 1
ATOM 861 C CA . LEU A 1 106 ? -8.906 0.079 20.748 1.00 91.94 106 LEU A CA 1
ATOM 862 C C . LEU A 1 106 ? -8.536 0.619 22.130 1.00 91.94 106 LEU A C 1
ATOM 864 O O . LEU A 1 106 ? -9.143 1.556 22.659 1.00 91.94 106 LEU A O 1
ATOM 868 N N . ARG A 1 107 ? -7.455 0.067 22.694 1.00 92.94 107 ARG A N 1
ATOM 869 C CA . ARG A 1 107 ? -6.848 0.615 23.912 1.00 92.94 107 ARG A CA 1
ATOM 870 C C . ARG A 1 107 ? -6.262 1.998 23.631 1.00 92.94 107 ARG A C 1
ATOM 872 O O . ARG A 1 107 ? -5.872 2.318 22.512 1.00 92.94 107 ARG A O 1
ATOM 879 N N . ILE A 1 108 ? -6.136 2.819 24.675 1.00 90.06 108 ILE A N 1
ATOM 880 C CA . ILE A 1 108 ? -5.697 4.223 24.561 1.00 90.06 108 ILE A CA 1
ATOM 881 C C . ILE A 1 108 ? -4.342 4.355 23.842 1.00 90.06 108 ILE A C 1
ATOM 883 O O . ILE A 1 108 ? -4.160 5.271 23.044 1.00 90.06 108 ILE A O 1
ATOM 887 N N . SER A 1 109 ? -3.393 3.453 24.103 1.00 88.19 109 SER A N 1
ATOM 888 C CA . SER A 1 109 ? -2.078 3.458 23.449 1.00 88.19 109 SER A CA 1
ATOM 889 C C . SER A 1 109 ? -2.171 3.166 21.952 1.00 88.19 109 SER A C 1
ATOM 891 O O . SER A 1 109 ? -1.577 3.877 21.152 1.00 88.19 109 SER A O 1
ATOM 893 N N . GLU A 1 110 ? -2.954 2.160 21.569 1.00 86.19 110 GLU A N 1
ATOM 894 C CA . GLU A 1 110 ? -3.151 1.746 20.175 1.00 86.19 110 GLU A CA 1
ATOM 895 C C . GLU A 1 110 ? -3.914 2.809 19.389 1.00 86.19 110 GLU A C 1
ATOM 897 O O . GLU A 1 110 ? -3.542 3.146 18.267 1.00 86.19 110 GLU A O 1
ATOM 902 N N . ARG A 1 111 ? -4.932 3.404 20.017 1.00 86.88 111 ARG A N 1
ATOM 903 C CA . ARG A 1 111 ? -5.675 4.527 19.459 1.00 86.88 111 ARG A CA 1
ATOM 904 C C . ARG A 1 111 ? -4.758 5.712 19.167 1.00 86.88 111 ARG A C 1
ATOM 906 O O . ARG A 1 111 ? -4.832 6.259 18.076 1.00 86.88 111 ARG A O 1
ATOM 913 N N . LYS A 1 112 ? -3.855 6.067 20.089 1.00 84.75 112 LYS A N 1
ATOM 914 C CA . LYS A 1 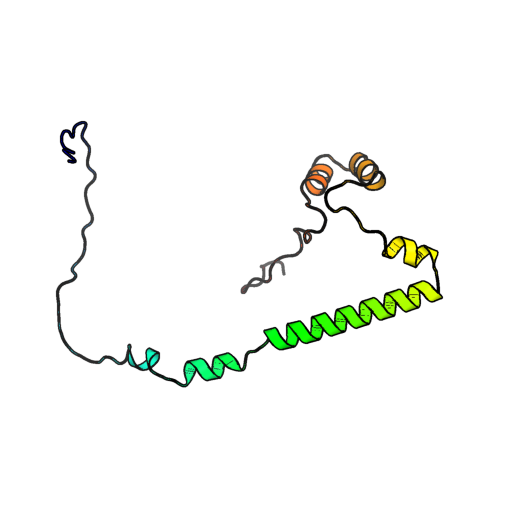112 ? -2.864 7.134 19.861 1.00 84.75 112 LYS A CA 1
ATOM 915 C C . LYS A 1 112 ? -1.903 6.806 18.718 1.00 84.75 112 LYS A C 1
ATOM 917 O O . LYS A 1 112 ? -1.571 7.697 17.944 1.00 84.75 112 LYS A O 1
ATOM 922 N N . THR A 1 113 ? -1.473 5.551 18.588 1.00 85.06 113 THR A N 1
ATOM 923 C CA . THR A 1 113 ? -0.633 5.114 17.460 1.00 85.06 113 THR A CA 1
ATOM 924 C C . THR A 1 113 ? -1.378 5.232 16.130 1.00 85.06 113 THR A C 1
ATOM 926 O O . THR A 1 113 ? -0.810 5.713 15.151 1.00 85.06 113 THR A O 1
ATOM 929 N N . LEU A 1 114 ? -2.658 4.850 16.103 1.00 83.12 114 LEU A N 1
ATOM 930 C CA . LEU A 1 114 ? -3.522 4.968 14.928 1.00 83.12 114 LEU A CA 1
ATOM 931 C C . LEU A 1 114 ? -3.787 6.442 14.575 1.00 83.12 114 LEU A C 1
ATOM 933 O O . LEU A 1 114 ? -3.683 6.815 13.413 1.00 83.12 114 LEU A O 1
ATOM 937 N N . GLU A 1 115 ? -4.056 7.290 15.571 1.00 80.00 115 GLU A N 1
ATOM 938 C CA . GLU A 1 115 ? -4.274 8.737 15.411 1.00 80.00 115 GLU A CA 1
ATOM 939 C C . GLU A 1 115 ? -3.021 9.483 14.930 1.00 80.00 115 GLU A C 1
ATOM 941 O O . GLU A 1 115 ? -3.117 10.384 14.102 1.00 80.00 115 GLU A O 1
ATOM 946 N N . ALA A 1 116 ? -1.832 9.090 15.395 1.00 79.31 116 ALA A N 1
ATOM 947 C CA . ALA A 1 116 ? -0.563 9.689 14.976 1.00 79.31 116 ALA A CA 1
ATOM 948 C C . ALA A 1 116 ? -0.097 9.246 13.573 1.00 79.31 116 ALA A C 1
ATOM 950 O O . ALA A 1 116 ? 0.917 9.748 13.065 1.00 79.31 116 ALA A O 1
ATOM 951 N N . ARG A 1 117 ? -0.791 8.285 12.952 1.00 77.44 117 ARG A N 1
ATOM 952 C CA . ARG A 1 117 ? -0.502 7.827 11.595 1.00 77.44 117 ARG A CA 1
ATOM 953 C C . ARG A 1 117 ? -1.117 8.796 10.587 1.00 77.44 117 ARG A C 1
ATOM 955 O O . ARG A 1 117 ? -2.333 8.904 10.469 1.00 77.44 117 ARG A O 1
ATOM 962 N N . VAL A 1 118 ? -0.262 9.451 9.804 1.00 73.44 118 VAL A N 1
ATOM 963 C CA . VAL A 1 118 ? -0.693 10.192 8.612 1.00 73.44 118 VAL A CA 1
ATOM 964 C C . VAL A 1 118 ? -1.095 9.164 7.555 1.00 73.44 118 VAL A C 1
ATOM 966 O O . VAL A 1 118 ? -0.296 8.294 7.206 1.00 73.44 118 VAL A O 1
ATOM 969 N N . ARG A 1 119 ? -2.343 9.196 7.085 1.00 69.25 119 ARG A N 1
ATOM 970 C CA . ARG A 1 119 ? -2.817 8.251 6.064 1.00 69.25 119 ARG A CA 1
ATOM 971 C C . ARG A 1 119 ? -2.263 8.622 4.697 1.00 69.25 119 ARG A C 1
ATOM 973 O O . ARG A 1 119 ? -1.920 9.773 4.453 1.00 69.25 119 ARG A O 1
ATOM 980 N N . GLY A 1 120 ? -2.093 7.618 3.844 1.00 71.75 120 GLY A N 1
ATOM 981 C CA . GLY A 1 120 ? -1.340 7.753 2.596 1.00 71.75 120 GLY A CA 1
ATOM 982 C C . GLY A 1 120 ? 0.176 7.870 2.785 1.00 71.75 120 GLY A C 1
ATOM 983 O O . GLY A 1 120 ? 0.913 7.732 1.815 1.00 71.75 120 GLY A O 1
ATOM 984 N N . LEU A 1 121 ? 0.664 8.048 4.019 1.00 78.75 121 LEU A N 1
ATOM 985 C CA . LEU A 1 121 ? 2.077 7.898 4.338 1.00 78.75 121 LEU A CA 1
ATOM 986 C C . LEU A 1 121 ? 2.391 6.427 4.633 1.00 78.75 121 LEU A C 1
ATOM 988 O O . LEU A 1 121 ? 1.571 5.693 5.202 1.00 78.75 121 LEU A O 1
ATOM 992 N N . PHE A 1 122 ? 3.596 6.004 4.253 1.00 79.75 122 PHE A N 1
ATOM 993 C CA . PHE A 1 122 ? 4.077 4.656 4.522 1.00 79.75 122 PHE A CA 1
ATOM 994 C C . PHE A 1 122 ? 3.978 4.318 6.021 1.00 79.75 122 PHE A C 1
ATOM 996 O O . PHE A 1 122 ? 4.196 5.194 6.868 1.00 79.75 122 PHE A O 1
ATOM 1003 N N . PRO A 1 123 ? 3.637 3.061 6.367 1.00 82.62 123 PRO A N 1
ATOM 1004 C CA . PRO A 1 123 ? 3.645 2.604 7.753 1.00 82.62 123 PRO A CA 1
ATOM 1005 C C . PRO A 1 123 ? 4.996 2.897 8.412 1.00 82.62 123 PRO A C 1
ATOM 1007 O O . PRO A 1 123 ? 6.041 2.724 7.785 1.00 82.62 123 PRO A O 1
ATOM 1010 N N . ARG A 1 124 ? 4.993 3.322 9.681 1.00 78.25 124 ARG A N 1
ATOM 1011 C CA . ARG A 1 124 ? 6.240 3.636 10.409 1.00 78.25 124 ARG A CA 1
ATOM 1012 C C . ARG A 1 124 ? 7.089 2.391 10.659 1.00 78.25 124 ARG A C 1
ATOM 1014 O O . ARG A 1 124 ? 8.282 2.489 10.923 1.00 78.25 124 ARG A O 1
ATOM 1021 N N . GLU A 1 125 ? 6.455 1.231 10.587 1.00 81.75 125 GLU A N 1
ATOM 1022 C CA . GLU A 1 125 ? 7.064 -0.083 10.699 1.00 81.75 125 GLU A CA 1
ATOM 1023 C C . GLU A 1 125 ? 7.902 -0.422 9.458 1.00 81.75 125 GLU A C 1
ATOM 1025 O O . GLU A 1 125 ? 8.824 -1.232 9.551 1.00 81.75 125 GLU A O 1
ATOM 1030 N N . LEU A 1 126 ? 7.622 0.212 8.310 1.00 83.31 126 LEU A N 1
ATOM 1031 C CA . LEU A 1 126 ? 8.404 0.038 7.092 1.00 83.31 126 LEU A CA 1
ATOM 1032 C C . LEU A 1 126 ? 9.715 0.819 7.222 1.00 83.31 126 LEU A C 1
ATOM 1034 O O . LEU A 1 126 ? 9.771 2.038 7.055 1.00 83.31 126 LEU A O 1
ATOM 1038 N N . ARG A 1 127 ? 10.777 0.097 7.582 1.00 82.81 127 ARG A N 1
ATOM 1039 C CA . ARG A 1 127 ? 12.101 0.675 7.814 1.00 82.81 127 ARG A CA 1
ATOM 1040 C C . ARG A 1 127 ? 12.800 0.995 6.499 1.00 82.81 127 ARG A C 1
ATOM 1042 O O . ARG A 1 127 ? 12.730 0.234 5.537 1.00 82.81 127 ARG A O 1
ATOM 1049 N N . ILE A 1 128 ? 13.527 2.107 6.498 1.00 87.62 128 ILE A N 1
ATOM 1050 C CA . ILE A 1 128 ? 14.474 2.423 5.431 1.00 87.62 128 ILE A CA 1
ATOM 1051 C C . ILE A 1 128 ? 15.627 1.418 5.544 1.00 87.62 128 ILE A C 1
ATOM 1053 O O . ILE A 1 128 ? 16.158 1.263 6.648 1.00 87.62 128 ILE A O 1
ATOM 1057 N N . PRO A 1 129 ? 16.010 0.734 4.451 1.00 88.56 129 PRO A N 1
ATOM 1058 C CA . PRO A 1 129 ? 17.151 -0.169 4.465 1.00 88.56 129 PRO A CA 1
ATOM 1059 C C . PRO A 1 129 ? 18.401 0.532 5.005 1.00 88.56 129 PRO A C 1
ATOM 1061 O O . PRO A 1 129 ? 18.788 1.595 4.517 1.00 88.56 129 PRO A O 1
ATOM 1064 N N . THR A 1 130 ? 19.015 -0.056 6.029 1.00 86.50 130 THR A N 1
ATOM 1065 C CA . THR A 1 130 ? 20.280 0.400 6.610 1.00 86.50 130 THR A CA 1
ATOM 1066 C C . THR A 1 130 ? 21.428 -0.467 6.107 1.00 86.50 130 THR A C 1
ATOM 1068 O O . THR A 1 130 ? 21.247 -1.656 5.863 1.00 86.50 130 THR A O 1
ATOM 1071 N N . ASP A 1 131 ? 22.613 0.129 5.960 1.00 91.69 131 ASP A N 1
ATOM 1072 C CA . ASP A 1 131 ? 23.821 -0.564 5.475 1.00 91.69 131 ASP A CA 1
ATOM 1073 C C . ASP A 1 131 ? 24.215 -1.739 6.391 1.00 91.69 131 ASP A C 1
ATOM 1075 O O . ASP A 1 131 ? 24.603 -2.818 5.948 1.00 91.69 131 ASP A O 1
ATOM 1079 N N . THR A 1 132 ? 24.013 -1.569 7.698 1.00 89.00 132 THR A N 1
ATOM 1080 C CA . THR A 1 132 ? 24.120 -2.638 8.687 1.00 89.00 132 THR A CA 1
ATOM 1081 C C . THR A 1 132 ? 22.743 -3.181 9.052 1.00 89.00 132 THR A C 1
ATOM 1083 O O . THR A 1 132 ? 21.822 -2.433 9.393 1.00 89.00 132 THR A O 1
ATOM 1086 N N . GLN A 1 133 ? 22.605 -4.506 8.989 1.00 88.56 133 GLN A N 1
ATOM 1087 C CA . GLN A 1 133 ? 21.400 -5.209 9.426 1.00 88.56 133 GLN A CA 1
ATOM 1088 C C . GLN A 1 133 ? 21.193 -5.026 10.9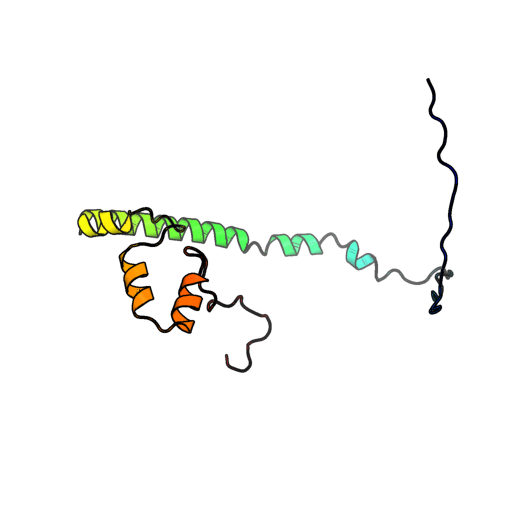36 1.00 88.56 133 GLN A C 1
ATOM 1090 O O . GLN A 1 133 ? 22.158 -4.886 11.696 1.00 88.56 133 GLN A O 1
ATOM 1095 N N . SER A 1 134 ? 19.934 -5.023 11.382 1.00 84.62 134 SER A N 1
ATOM 1096 C CA . SER A 1 134 ? 19.641 -5.012 12.815 1.00 84.62 134 SER A CA 1
ATOM 1097 C C . SER A 1 134 ? 20.098 -6.319 13.454 1.00 84.62 134 SER A C 1
ATOM 1099 O O . SER A 1 134 ? 20.147 -7.363 12.806 1.00 84.62 134 SER A O 1
ATOM 1101 N N . ARG A 1 135 ? 20.393 -6.279 14.755 1.00 84.62 135 ARG A N 1
ATOM 1102 C CA . ARG A 1 135 ? 20.756 -7.482 15.512 1.00 84.62 135 ARG A CA 1
ATOM 1103 C C . ARG A 1 135 ? 19.635 -8.528 15.514 1.00 84.62 135 ARG A C 1
ATOM 1105 O O . ARG A 1 135 ? 19.932 -9.716 15.580 1.00 84.62 135 ARG A O 1
ATOM 1112 N N . ASP A 1 136 ? 18.388 -8.074 15.422 1.00 81.25 136 ASP A N 1
ATOM 1113 C CA . ASP A 1 136 ? 17.193 -8.919 15.478 1.00 81.25 136 ASP A CA 1
ATOM 1114 C C . ASP A 1 136 ? 16.648 -9.297 14.083 1.00 81.25 136 ASP A C 1
ATOM 1116 O O . ASP A 1 136 ? 15.609 -9.951 13.998 1.00 81.25 136 ASP A O 1
ATOM 1120 N N . GLY A 1 137 ? 17.356 -8.923 13.005 1.00 65.50 137 GLY A N 1
ATOM 1121 C CA . GLY A 1 137 ? 16.921 -9.092 11.609 1.00 65.50 137 GLY A CA 1
ATOM 1122 C C . GLY A 1 137 ? 15.940 -8.026 11.133 1.00 65.50 137 GLY A C 1
ATOM 1123 O O . GLY A 1 137 ? 15.173 -8.346 10.202 1.00 65.50 137 GLY A O 1
#

Foldseek 3Di:
DDDDDDDDDDDDDDDDDDDDDDDDPDDDDDDDPPVCVVVPDPVVVVVVVVVPPVVVVVVVVVVVVVVVVVVLVVCCVPPVPVSVVVPDDDPQQDDDPVVVVVLVVDDPVVSVQVVPDRGPDDDPVPDDDDPDDDPVD

Secondary structure (DSSP, 8-state):
------------------------------S---TTTGGG-TTHHHHHTT--HHHHHHHHHHHHHHHHHHHHHHHHHH-HHHHHHHT----TTS--HHHHHHHHHS-HHHHHHHHTPPTTSPPTTSPPPPSSPPTT-

pLDDT: mean 70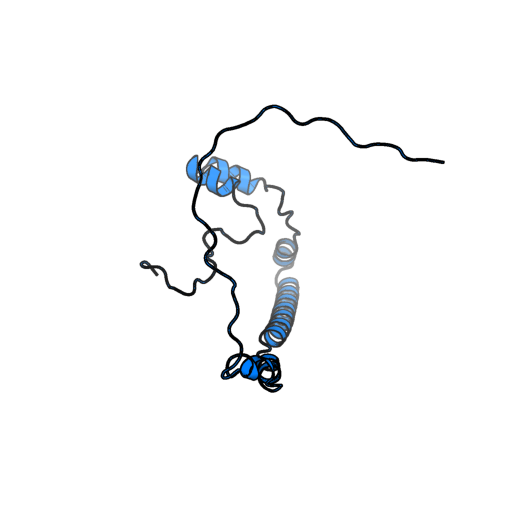.15, std 20.89, range [35.84, 97.19]